Protein AF-A0A7J6RBK5-F1 (afdb_monomer)

Radius of gyration: 23.27 Å; Cα contacts (8 Å, |Δi|>4): 54; chains: 1; bounding box: 30×82×47 Å

Mean predicted aligned error: 15.07 Å

Solvent-accessible surface area (backbone atoms only — not comparable to full-atom values): 7388 Å² total; per-residue (Å²): 137,86,82,86,77,83,80,76,81,78,59,75,86,73,40,81,80,71,42,66,71,52,49,30,57,76,70,50,64,72,52,73,93,61,70,94,71,89,63,74,72,41,59,65,72,70,86,68,94,38,57,70,57,45,55,49,52,51,57,46,53,73,36,56,71,57,38,54,50,55,65,68,55,87,71,86,64,95,82,63,95,64,95,68,91,51,66,65,60,53,50,49,52,50,50,34,53,51,51,49,34,36,72,72,40,38,53,46,68,84,78,87,126

Nearest PDB structures (foldseek):
  3mtn-assembly2_C  TM=7.359E-01  e=2.553E-02  Homo sapiens
  8p1p-assembly1_A  TM=7.911E-01  e=5.011E-02  Homo sapiens
  8p1p-assembly1_B-2  TM=7.988E-01  e=1.257E-01  Homo sapiens

InterPro domains:
  IPR001394 Peptidase C19, ubiquitin carboxyl-terminal hydrolase [PF00443] (43-103)
  IPR018200 Ubiquitin specific protease, conserved site [PS00972] (43-58)
  IPR028889 Ubiquitin specific protease UPS, catalytic domain [PS50235] (42-113)
  IPR038765 Papain-like cysteine peptidase superfamily [SSF54001] (39-105)

Structure (mmCIF, N/CA/C/O backbone):
data_AF-A0A7J6RBK5-F1
#
_entry.id   AF-A0A7J6RBK5-F1
#
loop_
_atom_site.group_PDB
_atom_site.id
_atom_site.type_symbol
_atom_site.label_atom_id
_atom_site.label_alt_id
_atom_site.label_comp_id
_atom_site.label_asym_id
_atom_site.label_entity_id
_atom_site.label_seq_id
_atom_site.pdbx_PDB_ins_code
_atom_site.Cartn_x
_atom_site.Cartn_y
_atom_site.Cartn_z
_atom_site.occupancy
_atom_site.B_iso_or_equiv
_atom_site.auth_seq_id
_atom_site.auth_comp_id
_atom_site.auth_asym_id
_atom_site.auth_atom_id
_atom_site.pdbx_PDB_model_num
ATOM 1 N N . MET A 1 1 ? 13.560 -59.915 -0.031 1.00 40.78 1 MET A N 1
ATOM 2 C CA . MET A 1 1 ? 12.807 -58.756 -0.551 1.00 40.78 1 MET A CA 1
ATOM 3 C C . MET A 1 1 ? 13.798 -57.619 -0.781 1.00 40.78 1 MET A C 1
ATOM 5 O O . MET A 1 1 ? 14.235 -57.039 0.207 1.00 40.78 1 MET A O 1
ATOM 9 N N . PRO A 1 2 ? 14.258 -57.364 -2.016 1.00 37.84 2 PRO A N 1
ATOM 10 C CA . PRO A 1 2 ? 15.123 -56.226 -2.311 1.00 37.84 2 PRO A CA 1
ATOM 11 C C . PRO A 1 2 ? 14.279 -54.966 -2.546 1.00 37.84 2 PRO A C 1
ATOM 13 O O . PRO A 1 2 ? 13.241 -55.022 -3.198 1.00 37.84 2 PRO A O 1
ATOM 16 N N . VAL A 1 3 ? 14.719 -53.842 -1.984 1.00 49.00 3 VAL A N 1
ATOM 17 C CA . VAL A 1 3 ? 14.112 -52.520 -2.178 1.00 49.00 3 VAL A CA 1
ATOM 18 C C . VAL A 1 3 ? 14.803 -51.860 -3.369 1.00 49.00 3 VAL A C 1
ATOM 20 O O . VAL A 1 3 ? 15.972 -51.484 -3.265 1.00 49.00 3 VAL A O 1
ATOM 23 N N . ASP A 1 4 ? 14.090 -51.724 -4.488 1.00 42.75 4 ASP A N 1
ATOM 24 C CA . ASP A 1 4 ? 14.550 -50.976 -5.659 1.00 42.75 4 ASP A CA 1
ATOM 25 C C . ASP A 1 4 ? 14.629 -49.481 -5.335 1.00 42.75 4 ASP A C 1
ATOM 27 O O . ASP A 1 4 ? 13.635 -48.757 -5.244 1.00 42.75 4 ASP A O 1
ATOM 31 N N . ARG A 1 5 ? 15.858 -49.008 -5.134 1.00 45.22 5 ARG A N 1
ATOM 32 C CA . ARG A 1 5 ? 16.178 -47.592 -4.983 1.00 45.22 5 ARG A CA 1
ATOM 33 C C . ARG A 1 5 ? 16.291 -46.988 -6.386 1.00 45.22 5 ARG A C 1
ATOM 35 O O . ARG A 1 5 ? 17.366 -46.993 -6.980 1.00 45.22 5 ARG A O 1
ATOM 42 N N . HIS A 1 6 ? 15.190 -46.457 -6.920 1.00 45.06 6 HIS A N 1
ATOM 43 C CA . HIS A 1 6 ? 15.217 -45.643 -8.139 1.00 45.06 6 HIS A CA 1
ATOM 44 C C . HIS A 1 6 ? 16.041 -44.365 -7.903 1.00 45.06 6 HIS A C 1
ATOM 46 O O . HIS A 1 6 ? 15.544 -43.347 -7.422 1.00 45.06 6 HIS A O 1
ATOM 52 N N . GLN A 1 7 ? 17.326 -44.418 -8.249 1.00 48.53 7 GLN A N 1
ATOM 53 C CA . GLN A 1 7 ? 18.223 -43.269 -8.295 1.00 48.53 7 GLN A CA 1
ATOM 54 C C . GLN A 1 7 ? 17.944 -42.466 -9.581 1.00 48.53 7 GLN A C 1
ATOM 56 O O . GLN A 1 7 ? 18.661 -42.570 -10.573 1.00 48.53 7 GLN A O 1
ATOM 61 N N . GLY A 1 8 ? 16.876 -41.667 -9.585 1.00 47.53 8 GLY A N 1
ATOM 62 C CA . GLY A 1 8 ? 16.621 -40.678 -10.633 1.00 47.53 8 GLY A CA 1
ATOM 63 C C . GLY A 1 8 ? 17.501 -39.446 -10.429 1.00 47.53 8 GLY A C 1
ATOM 64 O O . GLY A 1 8 ? 17.094 -38.499 -9.763 1.00 47.53 8 GLY A O 1
ATOM 65 N N . SER A 1 9 ? 18.719 -39.455 -10.974 1.00 45.72 9 SER A N 1
ATOM 66 C CA . SER A 1 9 ? 19.566 -38.258 -11.038 1.00 45.72 9 SER A CA 1
ATOM 67 C C . SER A 1 9 ? 18.946 -37.258 -12.020 1.00 45.72 9 SER A C 1
ATOM 69 O O . SER A 1 9 ? 19.159 -37.346 -13.230 1.00 45.72 9 SER A O 1
ATOM 71 N N . LEU A 1 10 ? 18.128 -36.329 -11.518 1.00 56.47 10 LEU A N 1
ATOM 72 C CA . LEU A 1 10 ? 17.669 -35.184 -12.302 1.00 56.47 10 LEU A CA 1
ATOM 73 C C . LEU A 1 10 ? 18.878 -34.284 -12.565 1.00 56.47 10 LEU A C 1
ATOM 75 O O . LEU A 1 10 ? 19.327 -33.531 -11.701 1.00 56.47 10 LEU A O 1
ATOM 79 N N . ASN A 1 11 ? 19.434 -34.395 -13.769 1.00 54.38 11 ASN A N 1
ATOM 80 C CA . ASN A 1 11 ? 20.516 -33.544 -14.228 1.00 54.38 11 ASN A CA 1
ATOM 81 C C . ASN A 1 11 ? 19.995 -32.099 -14.264 1.00 54.38 11 ASN A C 1
ATOM 83 O O . ASN A 1 11 ? 19.129 -31.772 -15.073 1.00 54.38 11 ASN A O 1
ATOM 87 N N . LEU A 1 12 ? 20.512 -31.220 -13.397 1.00 52.31 12 LEU A N 1
ATOM 88 C CA . LEU A 1 12 ? 20.085 -29.812 -13.303 1.00 52.31 12 LEU A CA 1
ATOM 89 C C . LEU A 1 12 ? 20.195 -29.076 -14.652 1.00 52.31 12 LEU A C 1
ATOM 91 O O . LEU A 1 12 ? 19.515 -28.081 -14.897 1.00 52.31 12 LEU A O 1
ATOM 95 N N . ARG A 1 13 ? 21.028 -29.604 -15.558 1.00 55.06 13 ARG A N 1
ATOM 96 C CA . ARG A 1 13 ? 21.170 -29.119 -16.928 1.00 55.06 13 ARG A CA 1
ATOM 97 C C . ARG A 1 13 ? 19.872 -29.236 -17.720 1.00 55.06 13 ARG A C 1
ATOM 99 O O . ARG A 1 13 ? 19.617 -28.343 -18.518 1.00 55.06 13 ARG A O 1
ATOM 106 N N . ASP A 1 14 ? 19.042 -30.248 -17.493 1.00 60.16 14 ASP A N 1
ATOM 107 C CA . ASP A 1 14 ? 17.802 -30.506 -18.243 1.00 60.16 14 ASP A CA 1
ATOM 108 C C . ASP A 1 14 ? 16.553 -29.885 -17.601 1.00 60.16 14 ASP A C 1
ATOM 110 O O . ASP A 1 14 ? 15.427 -30.290 -17.890 1.00 60.16 14 ASP A O 1
ATOM 114 N N . GLY A 1 15 ? 16.743 -28.874 -16.748 1.00 58.22 15 GLY A N 1
ATOM 115 C CA . GLY A 1 15 ? 15.660 -28.172 -16.073 1.00 58.22 15 GLY A CA 1
ATOM 116 C C . GLY A 1 15 ? 14.592 -27.645 -17.036 1.00 58.22 15 GLY A C 1
ATOM 117 O O . GLY A 1 15 ? 14.886 -27.130 -18.118 1.00 58.22 15 GLY A O 1
ATOM 118 N N . VAL A 1 16 ? 13.340 -27.735 -16.583 1.00 59.62 16 VAL A N 1
ATOM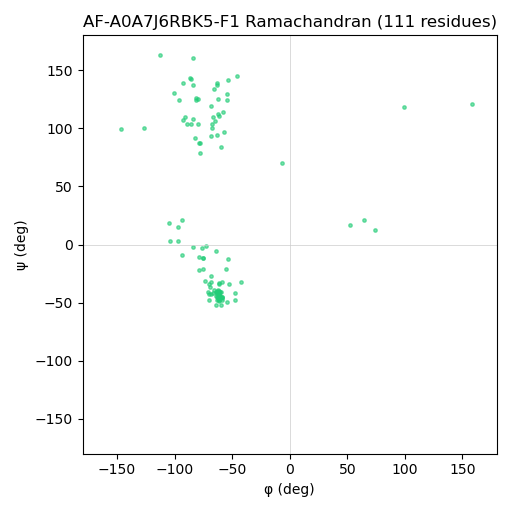 119 C CA . VAL A 1 16 ? 12.101 -27.271 -17.238 1.00 59.62 16 VAL A CA 1
ATOM 120 C C . VAL A 1 16 ? 12.253 -25.883 -17.893 1.00 59.62 16 VAL A C 1
ATOM 122 O O . VAL A 1 16 ? 11.718 -25.623 -18.968 1.00 59.62 16 VAL A O 1
ATOM 125 N N . TRP A 1 17 ? 13.084 -25.024 -17.301 1.00 60.31 17 TRP A N 1
ATOM 126 C CA . TRP A 1 17 ? 13.356 -23.645 -17.707 1.00 60.31 17 TRP A CA 1
ATOM 127 C C . TRP A 1 17 ? 14.257 -23.467 -18.946 1.00 60.31 17 TRP A C 1
ATOM 129 O O . TRP A 1 17 ? 14.348 -22.359 -19.469 1.00 60.31 17 TRP A O 1
ATOM 139 N N . ARG A 1 18 ? 14.932 -24.513 -19.454 1.00 64.19 18 ARG A N 1
ATOM 140 C CA . ARG A 1 18 ? 15.901 -24.373 -20.568 1.00 64.19 18 ARG A CA 1
ATOM 141 C C . ARG A 1 18 ? 15.240 -24.261 -21.949 1.00 64.19 18 ARG A C 1
ATOM 143 O O . ARG A 1 18 ? 15.851 -23.764 -22.895 1.00 64.19 18 ARG A O 1
ATOM 150 N N . LYS A 1 19 ? 13.999 -24.728 -22.110 1.00 70.12 19 LYS A N 1
ATOM 151 C CA . LYS A 1 19 ? 13.303 -24.701 -23.407 1.00 70.12 19 LYS A CA 1
ATOM 152 C C . LYS A 1 19 ? 12.543 -23.380 -23.556 1.00 70.12 19 LYS A C 1
ATOM 154 O O . LYS A 1 19 ? 11.461 -23.236 -22.999 1.00 70.12 19 LYS A O 1
ATOM 159 N N . LYS A 1 20 ? 13.070 -22.440 -24.356 1.00 63.81 20 LYS A N 1
ATOM 160 C CA . LYS A 1 20 ? 12.421 -21.140 -24.657 1.00 63.81 20 LYS A CA 1
ATOM 161 C C . LYS A 1 20 ? 10.946 -21.285 -25.053 1.00 63.81 20 LYS A C 1
ATOM 163 O O . LYS A 1 20 ? 10.107 -20.539 -24.567 1.00 63.81 20 LYS A O 1
ATOM 168 N N . ASN A 1 21 ? 10.636 -22.294 -25.866 1.00 65.75 21 ASN A N 1
ATOM 169 C CA . ASN A 1 21 ? 9.274 -22.566 -26.334 1.00 65.75 21 ASN A CA 1
ATOM 170 C C . ASN A 1 21 ? 8.350 -23.053 -25.208 1.00 65.75 21 ASN A C 1
ATOM 172 O O . ASN A 1 21 ? 7.160 -22.768 -25.226 1.00 65.75 21 ASN A O 1
ATOM 176 N N . PHE A 1 22 ? 8.897 -23.779 -24.227 1.00 69.62 22 PHE A N 1
ATOM 177 C CA . PHE A 1 22 ? 8.146 -24.214 -23.051 1.00 69.62 22 PHE A CA 1
ATOM 178 C C . PHE A 1 22 ? 7.835 -23.018 -22.149 1.00 69.62 22 PHE A C 1
ATOM 180 O O . PHE A 1 22 ? 6.685 -22.813 -21.790 1.00 69.62 22 PHE A O 1
ATOM 187 N N . VAL A 1 23 ? 8.839 -22.184 -21.860 1.00 66.56 23 VAL A N 1
ATOM 188 C CA . VAL A 1 23 ? 8.671 -20.987 -21.022 1.00 66.56 23 VAL A CA 1
ATOM 189 C C . VAL A 1 23 ? 7.686 -19.998 -21.648 1.00 66.56 23 VAL A C 1
ATOM 191 O O . VAL A 1 23 ? 6.825 -19.489 -20.942 1.00 66.56 23 VAL A O 1
ATOM 194 N N . MET A 1 24 ? 7.760 -19.754 -22.963 1.00 66.31 24 MET A N 1
ATOM 195 C CA . MET A 1 24 ? 6.784 -18.886 -23.635 1.00 66.31 24 MET A CA 1
ATOM 196 C C . MET A 1 24 ? 5.356 -19.418 -23.519 1.00 66.31 24 MET A C 1
ATOM 198 O O . MET A 1 24 ? 4.458 -18.642 -23.216 1.00 66.31 24 MET A O 1
ATOM 202 N N . LYS A 1 25 ? 5.157 -20.724 -23.728 1.00 72.69 25 LYS A N 1
ATOM 203 C CA . LYS A 1 25 ? 3.835 -21.355 -23.674 1.00 72.69 25 LYS A CA 1
ATOM 204 C C . LYS A 1 25 ? 3.259 -21.384 -22.256 1.00 72.69 25 LYS A C 1
ATOM 206 O O . LYS A 1 25 ? 2.083 -21.095 -22.070 1.00 72.69 25 LYS A O 1
ATOM 211 N N . GLU A 1 26 ? 4.079 -21.713 -21.260 1.00 70.69 26 GLU A N 1
ATOM 212 C CA . GLU A 1 26 ? 3.648 -21.804 -19.859 1.00 70.69 26 GLU A CA 1
ATOM 213 C C . GLU A 1 26 ? 3.317 -20.424 -19.274 1.00 70.69 26 GLU A C 1
ATOM 215 O O . GLU A 1 26 ? 2.365 -20.271 -18.515 1.00 70.69 26 GLU A O 1
ATOM 220 N N . LEU A 1 27 ? 4.078 -19.397 -19.668 1.00 67.00 27 LEU A N 1
ATOM 221 C CA . LEU A 1 27 ? 3.836 -18.009 -19.266 1.00 67.00 27 LEU A CA 1
ATOM 222 C C . LEU A 1 27 ? 2.793 -17.295 -20.144 1.00 67.00 27 LEU A C 1
ATOM 224 O O . LEU A 1 27 ? 2.504 -16.127 -19.895 1.00 67.00 27 LEU A O 1
ATOM 228 N N . GLY A 1 28 ? 2.249 -17.958 -21.172 1.00 64.81 28 GLY A N 1
ATOM 229 C CA . GLY A 1 28 ? 1.264 -17.383 -22.094 1.00 64.81 28 GLY A CA 1
ATOM 230 C C . GLY A 1 28 ? 1.786 -16.216 -22.943 1.00 64.81 28 GLY A C 1
ATOM 231 O O . GLY A 1 28 ? 0.991 -15.414 -23.421 1.00 64.81 28 GLY A O 1
ATOM 232 N N . LEU A 1 29 ? 3.108 -16.105 -23.115 1.00 66.31 29 LEU A N 1
ATOM 233 C CA . LEU A 1 29 ? 3.779 -15.056 -23.900 1.00 66.31 29 LEU A CA 1
ATOM 234 C C . LEU A 1 29 ? 3.726 -15.318 -25.415 1.00 66.31 29 LEU A C 1
ATOM 236 O O . LEU A 1 29 ? 4.109 -14.460 -26.207 1.00 66.31 29 LEU A O 1
ATOM 240 N N . ASP A 1 30 ? 3.300 -16.516 -25.814 1.00 71.50 30 ASP A N 1
ATOM 241 C CA . ASP A 1 30 ? 3.052 -16.921 -27.199 1.00 71.50 30 ASP A CA 1
ATOM 242 C C . ASP A 1 30 ? 1.753 -16.326 -27.765 1.00 71.50 30 ASP A C 1
ATOM 244 O O . ASP A 1 30 ? 1.599 -16.196 -28.981 1.00 71.50 30 ASP A O 1
ATOM 248 N N . LYS A 1 31 ? 0.834 -15.923 -26.884 1.00 62.84 31 LYS A N 1
ATOM 249 C CA . LYS A 1 31 ? -0.371 -15.175 -27.233 1.00 62.84 31 LYS A CA 1
ATOM 250 C C . LYS A 1 31 ? 0.030 -13.702 -27.302 1.00 62.84 31 LYS A C 1
ATOM 252 O O . LYS A 1 31 ? 0.370 -13.111 -26.282 1.00 62.84 31 LYS A O 1
ATOM 257 N N . GLY A 1 32 ? 0.096 -13.146 -28.515 1.00 64.38 32 GLY A N 1
ATOM 258 C CA . GLY A 1 32 ? 0.515 -11.757 -28.749 1.00 64.38 32 GLY A CA 1
ATOM 259 C C . GLY A 1 32 ? -0.150 -10.772 -27.781 1.00 64.38 32 GLY A C 1
ATOM 260 O O . GLY A 1 32 ? -1.283 -11.005 -27.396 1.00 64.38 32 GLY A O 1
ATOM 261 N N . PHE A 1 33 ? 0.591 -9.726 -27.385 1.00 57.06 33 PHE A N 1
ATOM 262 C CA . PHE A 1 33 ? 0.305 -8.720 -26.341 1.00 57.06 33 PHE A CA 1
ATOM 263 C C . PHE A 1 33 ? -1.096 -8.778 -25.701 1.00 57.06 33 PHE A C 1
ATOM 265 O O . PHE A 1 33 ? -1.915 -7.881 -25.877 1.00 57.06 33 PHE A O 1
ATOM 272 N N . GLU A 1 34 ? -1.351 -9.807 -24.900 1.00 57.25 34 GLU A N 1
ATOM 273 C CA . GLU A 1 34 ? -2.403 -9.749 -23.898 1.00 57.25 34 GLU A CA 1
ATOM 274 C C . GLU A 1 34 ? -1.805 -9.007 -22.701 1.00 57.25 34 GLU A C 1
ATOM 276 O O . GLU A 1 34 ? -0.731 -9.394 -22.218 1.00 57.25 34 GLU A O 1
ATOM 281 N N . PRO A 1 35 ? -2.422 -7.914 -22.220 1.00 56.38 35 PRO A N 1
ATOM 282 C CA . PRO A 1 35 ? -1.910 -7.229 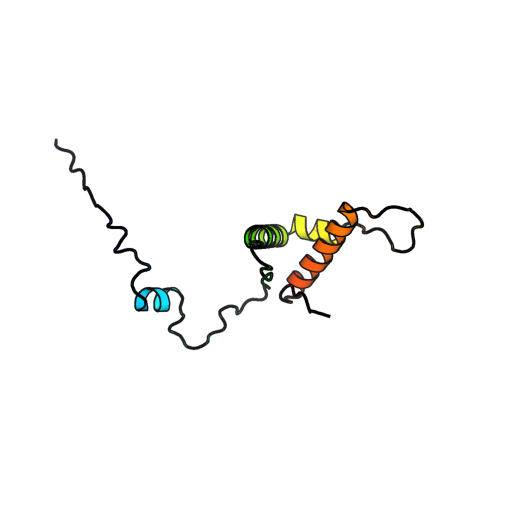-21.053 1.00 56.38 35 PRO A CA 1
ATOM 283 C C . PRO A 1 35 ? -1.855 -8.229 -19.897 1.00 56.38 35 PRO A C 1
ATOM 285 O O . PRO A 1 35 ? -2.880 -8.678 -19.394 1.00 56.38 35 PRO A O 1
ATOM 288 N N . LEU A 1 36 ? -0.637 -8.548 -19.443 1.00 57.75 36 LEU A N 1
ATOM 289 C CA . LEU A 1 36 ? -0.354 -9.470 -18.331 1.00 57.75 36 LEU A CA 1
ATOM 290 C C . LEU A 1 36 ? -1.106 -9.111 -17.032 1.00 57.75 36 LEU A C 1
ATOM 292 O O . LEU A 1 36 ? -1.125 -9.896 -16.086 1.00 57.75 36 LEU A O 1
ATOM 296 N N . ARG A 1 37 ? -1.705 -7.915 -16.959 1.00 58.91 37 ARG A N 1
ATOM 297 C CA . ARG A 1 37 ? -2.555 -7.454 -15.862 1.00 58.91 37 ARG A CA 1
ATOM 298 C C . ARG A 1 37 ? -3.904 -6.969 -16.392 1.00 58.91 37 ARG A C 1
ATOM 300 O O . ARG A 1 37 ? -4.027 -5.829 -16.820 1.00 58.91 37 ARG A O 1
ATOM 307 N N . THR A 1 38 ? -4.923 -7.811 -16.279 1.00 53.44 38 THR A N 1
ATOM 308 C CA . THR A 1 38 ? -6.333 -7.483 -16.564 1.00 53.44 38 THR A CA 1
ATOM 309 C C . THR A 1 38 ? -7.175 -7.297 -15.290 1.00 53.44 38 THR A C 1
ATOM 311 O O . THR A 1 38 ? -8.398 -7.363 -15.333 1.00 53.44 38 THR A O 1
ATOM 314 N N . GLY A 1 39 ? -6.539 -7.062 -14.135 1.00 65.25 39 GLY A N 1
ATOM 315 C CA . GLY A 1 39 ? -7.211 -6.964 -12.832 1.00 65.25 39 GLY A CA 1
ATOM 316 C C . GLY A 1 39 ? -7.186 -5.562 -12.206 1.00 65.25 39 GLY A C 1
ATOM 317 O O . GLY A 1 39 ? -6.338 -4.749 -12.565 1.00 65.25 39 GLY A O 1
ATOM 318 N N . PRO A 1 40 ? -8.049 -5.295 -11.204 1.00 69.12 40 PRO A N 1
ATOM 319 C CA . PRO A 1 40 ? -8.141 -3.994 -10.526 1.00 69.12 40 PRO A CA 1
ATOM 320 C C . PRO A 1 40 ? -6.958 -3.701 -9.585 1.00 69.12 40 PRO A C 1
ATOM 322 O O . PRO A 1 40 ? -6.931 -2.668 -8.923 1.00 69.12 40 PRO A O 1
ATOM 325 N N . PHE A 1 41 ? -6.004 -4.628 -9.462 1.00 78.69 41 PHE A N 1
ATOM 326 C CA . PHE A 1 41 ? -4.924 -4.552 -8.486 1.00 78.69 41 PHE A CA 1
ATOM 327 C C . PHE A 1 41 ? -3.652 -3.969 -9.098 1.00 78.69 41 PHE A C 1
ATOM 329 O O . PHE A 1 41 ? -3.098 -4.493 -10.069 1.00 78.69 41 PHE A O 1
ATOM 336 N N . ALA A 1 42 ? -3.159 -2.911 -8.467 1.00 78.25 42 ALA A N 1
ATOM 337 C CA . ALA A 1 42 ? -1.952 -2.206 -8.851 1.00 78.25 42 ALA A CA 1
ATOM 338 C C . ALA A 1 42 ? -0.686 -2.841 -8.247 1.00 78.25 42 ALA A C 1
ATOM 340 O O . ALA A 1 42 ? -0.671 -3.292 -7.100 1.00 78.25 42 ALA A O 1
ATOM 341 N N . GLY A 1 43 ? 0.403 -2.860 -9.022 1.00 83.62 43 GLY A N 1
ATOM 342 C CA . GLY A 1 43 ? 1.729 -3.224 -8.518 1.00 83.62 43 GLY A CA 1
ATOM 343 C C . GLY A 1 43 ? 2.442 -2.034 -7.867 1.00 83.62 43 GLY A C 1
ATOM 344 O O . GLY A 1 43 ? 2.123 -0.884 -8.155 1.00 83.62 43 GLY A O 1
ATOM 345 N N . ILE A 1 44 ? 3.446 -2.316 -7.030 1.00 90.38 44 ILE A N 1
ATOM 346 C CA . ILE A 1 44 ? 4.366 -1.299 -6.491 1.00 90.38 44 ILE A CA 1
ATOM 347 C C . ILE A 1 44 ? 5.664 -1.343 -7.294 1.00 90.38 44 ILE A C 1
ATOM 349 O O . ILE A 1 44 ? 6.249 -2.419 -7.481 1.00 90.38 44 ILE A O 1
ATOM 353 N N . ARG A 1 45 ? 6.132 -0.179 -7.755 1.00 88.75 45 ARG A N 1
ATOM 354 C CA . ARG A 1 45 ? 7.391 -0.067 -8.498 1.00 88.75 45 ARG A CA 1
ATOM 355 C C . ARG A 1 45 ? 8.578 -0.478 -7.622 1.00 88.75 45 ARG A C 1
ATOM 357 O O . ARG A 1 45 ? 8.660 -0.129 -6.449 1.00 88.75 45 ARG A O 1
ATOM 364 N N . ASN A 1 46 ? 9.505 -1.245 -8.184 1.00 89.12 46 ASN A N 1
ATOM 365 C CA . ASN A 1 46 ? 10.761 -1.572 -7.512 1.00 89.12 46 ASN A CA 1
ATOM 366 C C . ASN A 1 46 ? 11.734 -0.401 -7.703 1.00 89.12 46 ASN A C 1
ATOM 368 O O . ASN A 1 46 ? 11.966 0.006 -8.840 1.00 89.12 46 ASN A O 1
ATOM 372 N N . LEU A 1 47 ? 12.284 0.132 -6.612 1.00 90.06 47 LEU A N 1
ATOM 373 C CA . LEU A 1 47 ? 13.247 1.242 -6.639 1.00 90.06 47 LEU A CA 1
ATOM 374 C C . LEU A 1 47 ? 14.707 0.757 -6.549 1.00 90.06 47 LEU A C 1
ATOM 376 O O . LEU A 1 47 ? 15.612 1.547 -6.308 1.00 90.06 47 LEU A O 1
ATOM 380 N N . GLY A 1 48 ? 14.932 -0.542 -6.766 1.00 91.00 48 GLY A N 1
ATOM 381 C CA . GLY A 1 48 ? 16.226 -1.206 -6.624 1.00 91.00 48 GLY A CA 1
ATOM 382 C C . GLY A 1 48 ? 16.315 -1.926 -5.283 1.00 91.00 48 GLY A C 1
ATOM 383 O O . GLY A 1 48 ? 16.206 -1.314 -4.231 1.00 91.00 48 GLY A O 1
ATOM 384 N N . ALA A 1 49 ? 16.476 -3.251 -5.315 1.00 91.12 49 ALA A N 1
ATOM 385 C CA . ALA A 1 49 ? 16.515 -4.111 -4.125 1.00 91.12 49 ALA A CA 1
ATOM 386 C C . ALA A 1 49 ? 15.330 -3.951 -3.135 1.00 91.12 49 ALA A C 1
ATOM 388 O O . ALA A 1 49 ? 15.408 -4.453 -2.019 1.00 91.12 49 ALA A O 1
ATOM 389 N N . THR A 1 50 ? 14.203 -3.337 -3.527 1.00 94.94 50 THR A N 1
ATOM 390 C CA . THR A 1 50 ? 13.042 -3.122 -2.636 1.00 94.94 50 THR A CA 1
ATOM 391 C C . THR A 1 50 ? 11.947 -4.178 -2.784 1.00 94.94 50 THR A C 1
ATOM 393 O O . THR A 1 50 ? 10.907 -4.090 -2.135 1.00 94.94 50 THR A O 1
ATOM 396 N N . CYS A 1 51 ? 12.143 -5.200 -3.623 1.00 94.38 51 CYS A N 1
ATOM 397 C CA . CYS A 1 51 ? 11.104 -6.189 -3.927 1.00 94.38 51 CYS A CA 1
ATOM 398 C C . CYS A 1 51 ? 10.583 -6.933 -2.687 1.00 94.38 51 CYS A C 1
ATOM 400 O O . CYS A 1 51 ? 9.398 -7.251 -2.632 1.00 94.38 51 CYS A O 1
ATOM 402 N N . TYR A 1 52 ? 11.432 -7.163 -1.680 1.00 95.56 52 TYR A N 1
ATOM 403 C CA . TYR A 1 52 ? 11.022 -7.790 -0.422 1.00 95.56 52 TYR A CA 1
ATOM 404 C C . TYR A 1 52 ? 10.007 -6.923 0.340 1.00 95.56 52 TYR A C 1
ATOM 406 O O . TYR A 1 52 ? 9.004 -7.437 0.834 1.00 95.56 52 TYR A O 1
ATOM 414 N N . VAL A 1 53 ? 10.218 -5.603 0.362 1.00 95.75 53 VAL A N 1
ATOM 415 C CA . VAL A 1 53 ? 9.284 -4.648 0.973 1.00 95.75 53 VAL A CA 1
ATOM 416 C C . VAL A 1 53 ? 8.012 -4.550 0.141 1.00 95.75 53 VAL A C 1
ATOM 418 O O . VAL A 1 53 ? 6.924 -4.579 0.704 1.00 95.75 53 VAL A O 1
ATOM 421 N N . ASN A 1 54 ? 8.116 -4.506 -1.191 1.00 94.75 54 ASN A N 1
ATOM 422 C CA . ASN A 1 54 ? 6.944 -4.437 -2.068 1.00 94.75 54 ASN A CA 1
ATOM 423 C C . ASN A 1 54 ? 6.009 -5.638 -1.846 1.00 94.75 54 ASN A C 1
ATOM 425 O O . ASN A 1 54 ? 4.800 -5.457 -1.705 1.00 94.75 54 ASN A O 1
ATOM 429 N N . SER A 1 55 ? 6.562 -6.852 -1.768 1.00 94.56 55 SER A N 1
ATOM 430 C CA . SER A 1 55 ? 5.790 -8.070 -1.492 1.00 94.56 55 SER A CA 1
ATOM 431 C C . SER A 1 55 ? 5.139 -8.043 -0.107 1.00 94.56 55 SER A C 1
ATOM 433 O O . SER A 1 55 ? 3.974 -8.417 0.029 1.00 94.56 55 SER A O 1
ATOM 435 N N . LEU A 1 56 ? 5.852 -7.554 0.912 1.00 96.75 56 LEU A N 1
ATOM 436 C CA . LEU A 1 56 ? 5.303 -7.388 2.259 1.00 96.75 56 LEU A CA 1
ATOM 437 C C . LEU A 1 56 ? 4.149 -6.372 2.285 1.00 96.75 56 LEU A C 1
ATOM 439 O O . LEU A 1 56 ? 3.090 -6.661 2.836 1.00 96.75 56 LEU A O 1
ATOM 443 N N . LEU A 1 57 ? 4.323 -5.202 1.665 1.00 96.19 57 LEU A N 1
ATOM 444 C CA . LEU A 1 57 ? 3.305 -4.147 1.621 1.00 96.19 57 LEU A CA 1
ATOM 445 C C . LEU A 1 57 ? 2.038 -4.604 0.893 1.00 96.19 57 LEU A C 1
ATOM 447 O O . LEU A 1 57 ? 0.935 -4.312 1.351 1.00 96.19 57 LEU A O 1
ATOM 451 N N . GLN A 1 58 ? 2.184 -5.371 -0.189 1.00 94.62 58 GLN A N 1
ATOM 452 C CA . GLN A 1 58 ? 1.056 -5.999 -0.879 1.00 94.62 58 GLN A CA 1
ATOM 453 C C . GLN A 1 58 ? 0.325 -6.991 0.040 1.00 94.62 58 GLN A C 1
ATOM 455 O O . GLN A 1 58 ? -0.895 -6.910 0.177 1.00 94.62 58 GLN A O 1
ATOM 460 N N . ALA A 1 59 ? 1.043 -7.872 0.748 1.00 96.62 59 ALA A N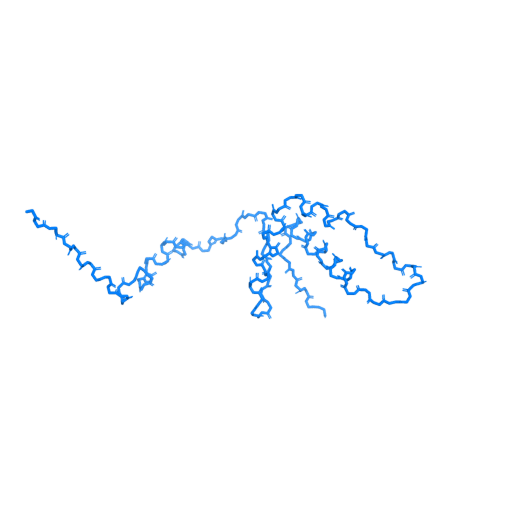 1
ATOM 461 C CA . ALA A 1 59 ? 0.427 -8.810 1.694 1.00 96.62 59 ALA A CA 1
ATOM 462 C C . ALA A 1 59 ? -0.337 -8.093 2.828 1.00 96.62 59 ALA A C 1
ATOM 464 O O . ALA A 1 59 ? -1.455 -8.478 3.186 1.00 96.62 59 ALA A O 1
ATOM 465 N N . LEU A 1 60 ? 0.232 -7.006 3.356 1.00 97.06 60 LEU A N 1
ATOM 466 C CA . LEU A 1 60 ? -0.411 -6.174 4.373 1.00 97.06 60 LEU A CA 1
ATOM 467 C C . LEU A 1 60 ? -1.653 -5.451 3.832 1.00 97.06 60 LEU A C 1
ATOM 469 O O . LEU A 1 60 ? -2.683 -5.430 4.502 1.00 97.06 60 LEU A O 1
ATOM 473 N N . PHE A 1 61 ? -1.601 -4.919 2.609 1.00 95.12 61 PHE A N 1
ATOM 474 C CA . PHE A 1 61 ? -2.748 -4.270 1.967 1.00 95.12 61 PHE A CA 1
ATOM 475 C C . PHE A 1 61 ? -3.935 -5.225 1.771 1.00 95.12 61 PHE A C 1
ATOM 477 O O . PHE A 1 61 ? -5.088 -4.849 2.001 1.00 95.12 61 PHE A O 1
ATOM 484 N N . PHE A 1 62 ? -3.669 -6.475 1.383 1.00 95.56 62 PHE A N 1
ATOM 485 C CA . PHE A 1 62 ? -4.715 -7.490 1.217 1.00 95.56 62 PHE A CA 1
ATOM 486 C C . PHE A 1 62 ? -5.252 -8.042 2.545 1.00 95.56 62 PHE A C 1
ATOM 488 O O . PHE A 1 6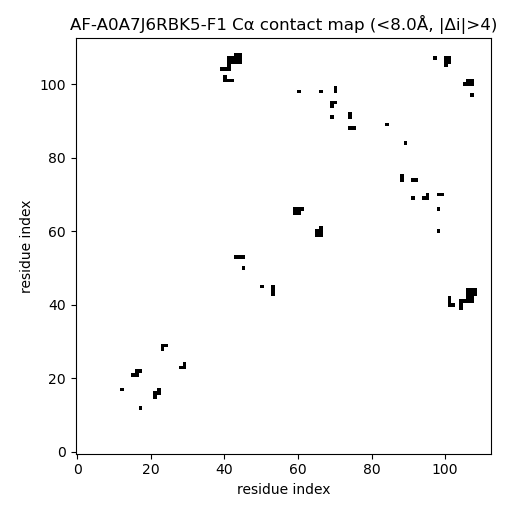2 ? -6.321 -8.661 2.574 1.00 95.56 62 PHE A O 1
ATOM 495 N N . THR A 1 63 ? -4.591 -7.742 3.662 1.00 97.56 63 THR A N 1
ATOM 496 C CA . THR A 1 63 ? -5.113 -8.006 5.004 1.00 97.56 63 THR A CA 1
ATOM 497 C C . THR A 1 63 ? -6.127 -6.919 5.375 1.00 97.56 63 THR A C 1
ATOM 499 O O . THR A 1 63 ? -5.786 -5.902 5.978 1.00 97.56 63 THR A O 1
ATOM 502 N N . LYS A 1 64 ? -7.403 -7.122 5.008 1.00 95.75 64 LYS A N 1
ATOM 503 C CA . LYS A 1 64 ? -8.469 -6.101 5.132 1.00 95.75 64 LYS A CA 1
ATOM 504 C C . LYS A 1 64 ? -8.527 -5.397 6.500 1.00 95.75 64 LYS A C 1
ATOM 506 O O . LYS A 1 64 ? -8.581 -4.170 6.486 1.00 95.75 64 LYS A O 1
ATOM 511 N N . PRO A 1 65 ? -8.484 -6.097 7.656 1.00 97.94 65 PRO A N 1
ATOM 512 C CA . PRO A 1 65 ? -8.531 -5.422 8.955 1.00 97.94 65 PRO A CA 1
ATOM 513 C C . PRO A 1 65 ? -7.346 -4.478 9.172 1.00 97.94 65 PRO A C 1
ATOM 515 O O . PRO A 1 65 ? -7.535 -3.363 9.650 1.00 97.94 65 PRO A O 1
ATOM 518 N N . PHE A 1 66 ? -6.144 -4.897 8.762 1.00 97.44 66 PHE A N 1
ATOM 519 C CA . PHE A 1 66 ? -4.938 -4.078 8.853 1.00 97.44 66 PHE A CA 1
ATOM 520 C C . PHE A 1 66 ? -5.065 -2.833 7.977 1.00 97.44 66 PHE A C 1
ATOM 522 O O . PHE A 1 66 ? -4.953 -1.722 8.483 1.00 97.44 66 PHE A O 1
ATOM 529 N N . ARG A 1 67 ? -5.403 -3.006 6.693 1.00 96.50 67 ARG A N 1
ATOM 530 C CA . ARG A 1 67 ? -5.615 -1.886 5.765 1.00 96.50 67 ARG A CA 1
ATOM 531 C C . ARG A 1 67 ? -6.638 -0.884 6.299 1.00 96.50 67 ARG A C 1
ATOM 533 O O . ARG A 1 67 ? -6.369 0.313 6.298 1.00 96.50 67 ARG A O 1
ATOM 540 N N . THR A 1 68 ? -7.797 -1.359 6.753 1.00 96.94 68 THR A N 1
ATOM 541 C CA . THR A 1 68 ? -8.851 -0.493 7.298 1.00 96.94 68 THR A CA 1
ATOM 542 C C . THR A 1 68 ? -8.368 0.260 8.535 1.00 96.94 68 THR A C 1
ATOM 544 O O . THR A 1 68 ? -8.597 1.461 8.634 1.00 96.94 68 THR A O 1
ATOM 547 N N . ALA A 1 69 ? -7.658 -0.404 9.451 1.00 97.06 69 ALA A N 1
ATOM 548 C CA . ALA A 1 69 ? -7.085 0.258 10.619 1.00 97.06 69 ALA A CA 1
ATOM 549 C C . ALA A 1 69 ? -6.048 1.323 10.226 1.00 97.06 69 ALA A C 1
ATOM 551 O O . ALA A 1 69 ? -6.114 2.443 10.724 1.00 97.06 69 ALA A O 1
ATOM 552 N N . THR A 1 70 ? -5.136 1.017 9.297 1.00 95.62 70 THR A N 1
ATOM 553 C CA . THR A 1 70 ? -4.121 1.966 8.812 1.00 95.62 70 THR A CA 1
ATOM 554 C C . THR A 1 70 ? -4.753 3.219 8.211 1.00 95.62 70 THR A C 1
ATOM 556 O O . THR A 1 70 ? -4.335 4.325 8.545 1.00 95.62 70 THR A O 1
ATOM 559 N N . LEU A 1 71 ? -5.774 3.060 7.365 1.00 95.12 71 LEU A N 1
ATOM 560 C CA . LEU A 1 71 ? -6.462 4.184 6.720 1.00 95.12 71 LEU A CA 1
ATOM 561 C C . LEU A 1 71 ? -7.278 5.040 7.701 1.00 95.12 71 LEU A C 1
ATOM 563 O O . LEU A 1 71 ? -7.445 6.229 7.459 1.00 95.12 71 LEU A O 1
ATOM 567 N N . ASN A 1 72 ? -7.747 4.461 8.810 1.00 95.44 72 ASN A N 1
ATOM 568 C CA . ASN A 1 72 ? -8.552 5.163 9.814 1.00 95.44 72 ASN A CA 1
ATOM 569 C C . ASN A 1 72 ? -7.733 5.759 10.972 1.00 95.44 72 ASN A C 1
ATOM 571 O O . ASN A 1 72 ? -8.293 6.468 11.808 1.00 95.44 72 ASN A O 1
ATOM 575 N N . LEU A 1 73 ? -6.434 5.454 11.076 1.00 92.44 73 LEU A N 1
ATOM 576 C CA . LEU A 1 73 ? -5.596 5.994 12.145 1.00 92.44 73 LEU A CA 1
ATOM 577 C C . LEU A 1 73 ? -5.442 7.521 12.003 1.00 92.44 73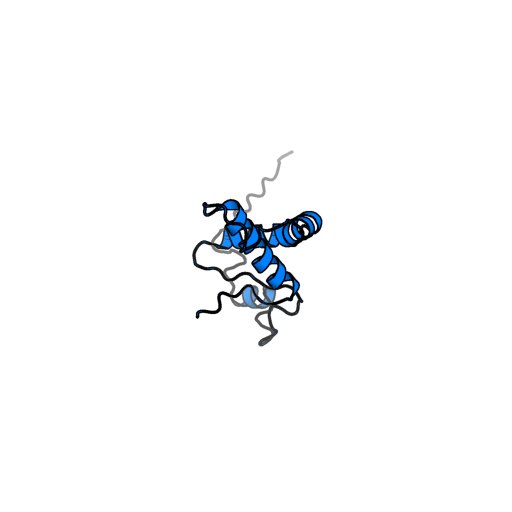 LEU A C 1
ATOM 579 O O . LEU A 1 73 ? -5.109 7.996 10.914 1.00 92.44 73 LEU A O 1
ATOM 583 N N . PRO A 1 74 ? -5.606 8.29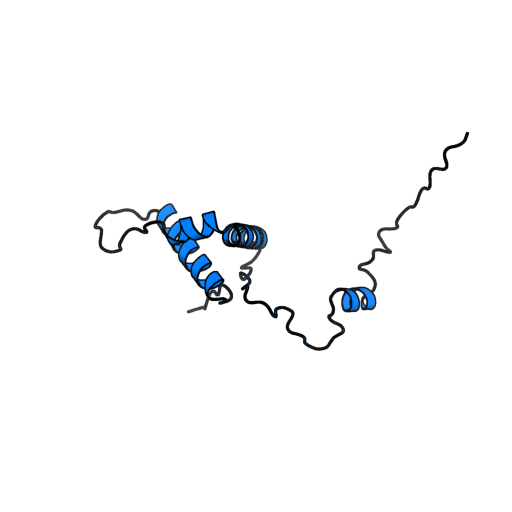5 13.092 1.00 88.00 74 PRO A N 1
ATOM 584 C CA . PRO A 1 74 ? -5.402 9.737 13.057 1.00 88.00 74 PRO A CA 1
ATOM 585 C C . PRO A 1 74 ? -3.954 10.084 12.692 1.00 88.00 74 PRO A C 1
ATOM 587 O O . PRO A 1 74 ? -3.015 9.650 13.362 1.00 88.00 74 PRO A O 1
ATOM 590 N N . THR A 1 75 ? -3.760 10.903 11.660 1.00 76.69 75 THR A N 1
ATOM 591 C CA . THR A 1 75 ? -2.482 11.587 11.429 1.00 76.69 75 THR A CA 1
ATOM 592 C C . THR A 1 75 ? -2.516 12.956 12.079 1.00 76.69 75 THR A C 1
ATOM 594 O O . THR A 1 75 ? -3.530 13.639 12.002 1.00 76.69 75 THR A O 1
ATOM 597 N N . ALA A 1 76 ? -1.417 13.359 12.719 1.00 67.50 76 ALA A N 1
ATOM 598 C CA . ALA A 1 76 ? -1.324 14.668 13.352 1.00 67.50 76 ALA A CA 1
ATOM 599 C C . ALA A 1 76 ? -1.644 15.789 12.345 1.00 67.50 76 ALA A C 1
ATOM 601 O O . ALA A 1 76 ? -1.093 15.823 11.244 1.00 67.50 76 ALA A O 1
ATOM 602 N N . GLU A 1 77 ? -2.541 16.690 12.743 1.00 58.06 77 GLU A N 1
ATOM 603 C CA . GLU A 1 77 ? -2.937 17.859 11.963 1.00 58.06 77 GLU A CA 1
ATOM 604 C C . GLU A 1 77 ? -1.738 18.805 11.757 1.00 58.06 77 GLU A C 1
ATOM 606 O O . GLU A 1 77 ? -0.999 19.072 12.712 1.00 58.06 77 GLU A O 1
ATOM 611 N N . PRO A 1 78 ? -1.563 19.398 10.561 1.00 55.19 78 PRO A N 1
ATOM 612 C CA . PRO A 1 78 ? -0.446 20.301 10.254 1.00 55.19 78 PRO A CA 1
ATOM 613 C C . PRO A 1 78 ? -0.431 21.606 11.078 1.00 55.19 78 PRO A C 1
ATOM 615 O O . PRO A 1 78 ? 0.529 22.366 10.991 1.00 55.19 78 PRO A O 1
ATOM 618 N N . ASN A 1 79 ? -1.457 21.867 11.898 1.00 54.81 79 ASN A N 1
ATOM 619 C CA . ASN A 1 79 ? -1.612 23.106 12.671 1.00 54.81 79 ASN A CA 1
ATOM 620 C C . ASN A 1 79 ? -1.295 22.974 14.174 1.00 54.81 79 ASN A C 1
ATOM 622 O O . ASN A 1 79 ? -1.415 23.947 14.922 1.00 54.81 79 ASN A O 1
ATOM 626 N N . GLY A 1 80 ? -0.862 21.800 14.639 1.00 54.00 80 GLY A N 1
ATOM 627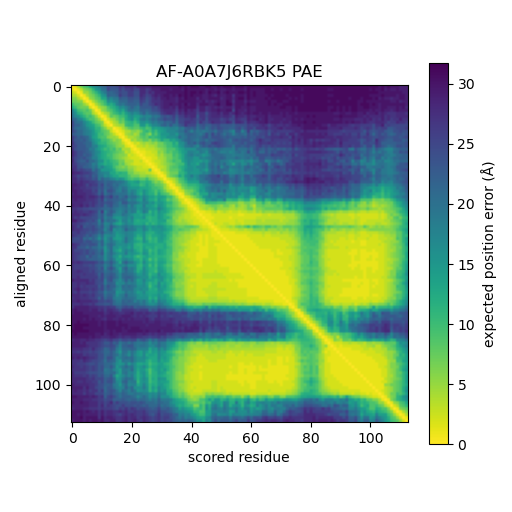 C CA . GLY A 1 80 ? -0.397 21.617 16.012 1.00 54.00 80 GLY A CA 1
ATOM 628 C C . GLY A 1 80 ? 1.036 22.117 16.178 1.00 54.00 80 GLY A C 1
ATOM 629 O O . GLY A 1 80 ? 1.977 21.436 15.783 1.00 54.00 80 GLY A O 1
ATOM 630 N N . ARG A 1 81 ? 1.215 23.294 16.787 1.00 54.09 81 ARG A N 1
ATOM 631 C CA . ARG A 1 81 ? 2.508 23.793 17.289 1.00 54.09 81 ARG A CA 1
ATOM 632 C C . ARG A 1 81 ? 3.067 22.818 18.339 1.00 54.09 81 ARG A C 1
ATOM 634 O O . ARG A 1 81 ? 2.867 23.000 19.533 1.00 54.09 81 ARG A O 1
ATOM 641 N N . GLY A 1 82 ? 3.740 21.773 17.877 1.00 54.59 82 GLY A N 1
ATOM 642 C CA . GLY A 1 82 ? 4.408 20.757 18.682 1.00 54.59 82 GLY A CA 1
ATOM 643 C C . GLY A 1 82 ? 5.644 20.293 17.928 1.00 54.59 82 GLY A C 1
ATOM 644 O O . GLY A 1 82 ? 5.567 19.543 16.963 1.00 54.59 82 GLY A O 1
ATOM 645 N N . SER A 1 83 ? 6.783 20.834 18.333 1.00 54.62 83 SER A N 1
ATOM 646 C CA . SER A 1 83 ? 8.102 20.656 17.741 1.00 54.62 83 SER A CA 1
ATOM 647 C C . SER A 1 83 ? 8.570 19.196 17.771 1.00 54.62 83 SER A C 1
ATOM 649 O O . SER A 1 83 ? 8.912 18.677 18.832 1.00 54.62 83 SER A O 1
ATOM 651 N N . GLY A 1 84 ? 8.647 18.557 16.605 1.00 58.59 84 GLY A N 1
ATOM 652 C CA . GLY A 1 84 ? 9.373 17.302 16.422 1.00 58.59 84 GLY A CA 1
ATOM 653 C C . GLY A 1 84 ? 8.883 16.525 15.208 1.00 58.59 84 GLY A C 1
ATOM 654 O O . GLY A 1 84 ? 7.717 16.147 15.135 1.00 58.59 84 GLY A O 1
ATOM 655 N N . PHE A 1 85 ? 9.773 16.255 14.252 1.00 63.41 85 PHE A N 1
ATOM 656 C CA . PHE A 1 85 ? 9.480 15.307 13.182 1.00 63.41 85 PHE A CA 1
ATOM 657 C C . PHE A 1 85 ? 9.309 13.914 13.802 1.00 63.41 85 PHE A C 1
ATOM 659 O O . PHE A 1 85 ? 10.282 13.295 14.231 1.00 63.41 85 PHE A O 1
ATOM 666 N N . ASN A 1 86 ? 8.073 13.420 13.884 1.00 78.88 86 ASN A N 1
ATOM 667 C CA . ASN A 1 86 ? 7.824 12.053 14.320 1.00 78.88 86 ASN A CA 1
ATOM 668 C C . ASN A 1 86 ? 7.932 11.121 13.107 1.00 78.88 86 ASN A C 1
ATOM 670 O O . ASN A 1 86 ? 7.009 11.026 12.296 1.00 78.88 86 ASN A O 1
ATOM 674 N N . GLN A 1 87 ? 9.052 10.402 13.011 1.00 80.88 87 GLN A N 1
ATOM 675 C CA . GLN A 1 87 ? 9.298 9.409 11.961 1.00 80.88 87 GLN A CA 1
ATOM 676 C C . GLN A 1 87 ? 8.165 8.375 11.849 1.00 80.88 87 GLN A C 1
ATOM 678 O O . GLN A 1 87 ? 7.844 7.936 10.749 1.00 80.88 87 GLN A O 1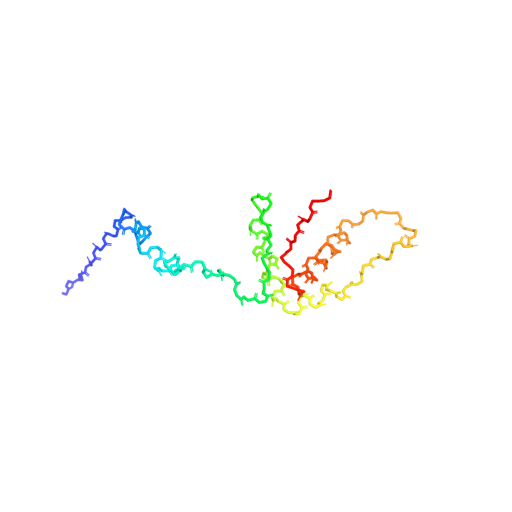
ATOM 683 N N . GLN A 1 88 ? 7.526 8.002 12.960 1.00 85.31 88 GLN A N 1
ATOM 684 C CA . GLN A 1 88 ? 6.425 7.035 12.968 1.00 85.31 88 GLN A CA 1
ATOM 685 C C . GLN A 1 88 ? 5.163 7.636 12.341 1.00 85.31 88 GLN A C 1
ATOM 687 O O . GLN A 1 88 ? 4.506 6.973 11.542 1.00 85.31 88 GLN A O 1
ATOM 692 N N . ALA A 1 89 ? 4.859 8.905 12.638 1.00 85.88 89 ALA A N 1
ATOM 693 C CA . ALA A 1 89 ? 3.738 9.618 12.026 1.00 85.88 89 ALA A CA 1
ATOM 694 C C . ALA A 1 89 ? 3.955 9.821 10.517 1.00 85.88 89 ALA A C 1
ATOM 696 O O . ALA A 1 89 ? 3.026 9.634 9.731 1.00 85.88 89 ALA A O 1
ATOM 697 N N . ALA A 1 90 ? 5.189 10.127 10.103 1.00 86.56 90 ALA A N 1
ATOM 698 C CA . ALA A 1 90 ? 5.556 10.216 8.691 1.00 86.56 90 ALA A CA 1
ATOM 699 C C . ALA A 1 90 ? 5.401 8.863 7.975 1.00 86.56 90 ALA A C 1
ATOM 701 O O . ALA A 1 90 ? 4.795 8.798 6.905 1.00 86.56 90 ALA A O 1
ATOM 702 N N . SER A 1 91 ? 5.875 7.770 8.584 1.00 90.94 91 SER A N 1
ATOM 703 C CA . SER A 1 91 ? 5.720 6.417 8.037 1.00 90.94 91 SER A CA 1
ATOM 704 C C . SER A 1 91 ? 4.252 5.989 7.941 1.00 90.94 91 SER A C 1
ATOM 706 O O . SER A 1 91 ? 3.855 5.405 6.935 1.00 90.94 91 SER A O 1
ATOM 708 N N . LEU A 1 92 ? 3.427 6.307 8.946 1.00 92.06 92 LEU A N 1
ATOM 709 C CA . LEU A 1 92 ? 1.985 6.051 8.902 1.00 92.06 92 LEU A CA 1
ATOM 710 C C . LEU A 1 92 ? 1.328 6.816 7.749 1.00 92.06 92 LEU A C 1
ATOM 712 O O . LEU A 1 92 ? 0.589 6.221 6.965 1.00 92.06 92 LEU A O 1
ATOM 716 N N . ARG A 1 93 ? 1.640 8.109 7.606 1.00 92.31 93 ARG A N 1
ATOM 717 C CA . ARG A 1 93 ? 1.114 8.925 6.510 1.00 92.31 93 ARG A CA 1
ATOM 718 C C . ARG A 1 93 ? 1.526 8.367 5.145 1.00 92.31 93 ARG A C 1
ATOM 720 O O . ARG A 1 93 ? 0.695 8.310 4.243 1.00 92.31 93 ARG A O 1
ATOM 727 N N . ALA A 1 94 ? 2.770 7.912 4.997 1.00 93.12 94 ALA A N 1
ATOM 728 C CA . ALA A 1 94 ? 3.245 7.279 3.768 1.00 93.12 94 ALA A CA 1
ATOM 729 C C . ALA A 1 94 ? 2.485 5.977 3.452 1.00 93.12 94 ALA A C 1
ATOM 731 O O . ALA A 1 94 ? 2.075 5.765 2.312 1.00 93.12 94 ALA A O 1
ATOM 732 N N . LEU A 1 95 ? 2.234 5.133 4.460 1.00 94.81 95 LEU A N 1
ATOM 733 C CA . LEU A 1 95 ? 1.435 3.913 4.296 1.00 94.81 95 LEU A CA 1
ATOM 734 C C . LEU A 1 95 ? -0.011 4.214 3.894 1.00 94.81 95 LEU A C 1
ATOM 736 O O . LEU A 1 95 ? -0.560 3.513 3.049 1.00 94.81 95 LEU A O 1
ATOM 740 N N . GLN A 1 96 ? -0.620 5.252 4.467 1.00 94.88 96 GLN A N 1
ATOM 741 C CA . GLN A 1 96 ? -1.981 5.664 4.121 1.00 94.88 96 GLN A CA 1
ATOM 742 C C . GLN A 1 96 ? -2.091 6.127 2.669 1.00 94.88 96 GLN A C 1
ATOM 744 O O . GLN A 1 96 ? -3.015 5.707 1.975 1.00 94.88 96 GLN A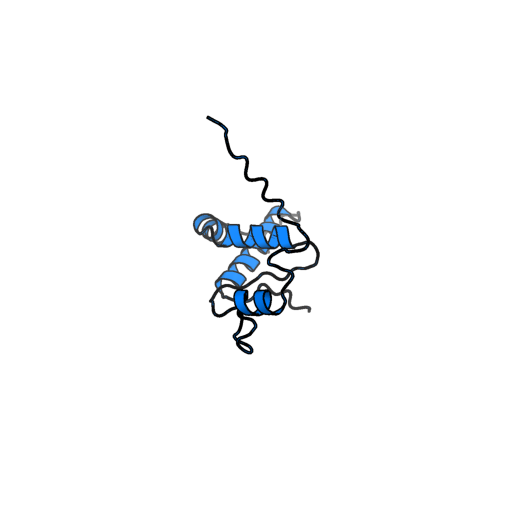 O 1
ATOM 749 N N . VAL A 1 97 ? -1.138 6.940 2.199 1.00 92.38 97 VAL A N 1
ATOM 750 C CA . VAL A 1 97 ? -1.078 7.374 0.793 1.00 92.38 97 VAL A CA 1
ATOM 751 C C . VAL A 1 97 ? -0.938 6.159 -0.120 1.00 92.38 97 VAL A C 1
ATOM 753 O O . VAL A 1 97 ? -1.773 5.953 -0.997 1.00 92.38 97 VAL A O 1
ATOM 756 N N . LEU A 1 98 ? 0.037 5.292 0.160 1.00 93.50 98 LEU A N 1
ATOM 757 C CA . LEU A 1 98 ? 0.286 4.094 -0.636 1.00 93.50 98 LEU A CA 1
ATOM 758 C C . LEU A 1 98 ? -0.936 3.158 -0.695 1.00 93.50 98 LEU A C 1
ATOM 760 O O . LEU A 1 98 ? -1.289 2.645 -1.755 1.00 93.50 98 LEU A O 1
ATOM 764 N N . PHE A 1 99 ? -1.591 2.905 0.442 1.00 93.94 99 PHE A N 1
ATOM 765 C CA . PHE A 1 99 ? -2.772 2.038 0.496 1.00 93.94 99 PHE A CA 1
ATOM 766 C C . PHE A 1 99 ? -3.982 2.684 -0.185 1.00 93.94 99 PHE A C 1
ATOM 768 O O . PHE A 1 99 ? -4.767 1.972 -0.812 1.00 93.94 99 PHE A O 1
ATOM 775 N N . GLY A 1 100 ? -4.115 4.010 -0.108 1.00 92.44 100 GLY A N 1
ATOM 776 C CA . GLY A 1 100 ? -5.120 4.766 -0.851 1.00 92.44 100 GLY A CA 1
ATOM 777 C C . GLY A 1 100 ? -4.944 4.623 -2.362 1.00 92.44 100 GLY A C 1
ATOM 778 O O . GLY A 1 100 ? -5.891 4.255 -3.054 1.00 92.44 100 GLY A O 1
ATOM 779 N N . GLU A 1 101 ? -3.722 4.811 -2.867 1.00 89.25 101 GLU A N 1
ATOM 780 C CA . GLU A 1 101 ? -3.392 4.638 -4.290 1.00 89.25 101 GLU A CA 1
ATOM 781 C C . GLU A 1 101 ? -3.698 3.221 -4.786 1.00 89.25 101 GLU A C 1
ATOM 783 O O . GLU A 1 101 ? -4.391 3.047 -5.792 1.00 89.25 101 GLU A O 1
ATOM 788 N N . MET A 1 102 ? -3.261 2.203 -4.034 1.00 90.06 102 MET A N 1
ATOM 789 C CA . MET A 1 102 ? -3.541 0.803 -4.364 1.00 90.06 102 MET A CA 1
ATOM 790 C C . MET A 1 102 ? -5.041 0.486 -4.362 1.00 90.06 102 MET A C 1
ATOM 792 O O . MET A 1 102 ? -5.487 -0.339 -5.160 1.00 90.06 102 MET A O 1
ATOM 796 N N . GLN A 1 103 ? -5.834 1.127 -3.495 1.00 89.31 103 GLN A N 1
ATOM 797 C CA . GLN A 1 103 ? -7.286 0.940 -3.458 1.00 89.31 103 GLN A CA 1
ATOM 798 C C . GLN A 1 103 ? -8.002 1.622 -4.630 1.00 89.31 103 GLN A C 1
ATOM 800 O O . GLN A 1 103 ? -8.999 1.089 -5.117 1.00 89.31 103 GLN A O 1
ATOM 805 N N . CYS A 1 104 ? -7.470 2.742 -5.118 1.00 84.44 104 CYS A N 1
ATOM 806 C CA . CYS A 1 104 ? -7.942 3.413 -6.329 1.00 84.44 104 CYS A CA 1
ATOM 807 C C . CYS A 1 104 ? -7.493 2.716 -7.628 1.00 84.44 104 CYS A C 1
ATOM 809 O O . CYS A 1 104 ? -7.873 3.154 -8.711 1.00 84.44 104 CYS A O 1
ATOM 811 N N . GLY A 1 105 ? -6.689 1.648 -7.546 1.00 73.31 105 GLY A N 1
ATOM 812 C CA . GLY A 1 105 ? -6.172 0.929 -8.714 1.00 73.31 105 GLY A CA 1
ATOM 813 C C . GLY A 1 105 ? -5.068 1.678 -9.469 1.00 73.31 105 GLY A C 1
ATOM 814 O O . GLY A 1 105 ? -4.696 1.278 -10.572 1.00 73.31 105 GLY A O 1
ATOM 815 N N . ILE A 1 106 ? -4.519 2.746 -8.887 1.00 70.44 106 ILE A N 1
ATOM 816 C CA . ILE A 1 106 ? -3.380 3.476 -9.445 1.00 70.44 106 ILE A CA 1
ATOM 817 C C . ILE A 1 106 ? -2.130 2.662 -9.093 1.00 70.44 106 ILE A C 1
ATOM 819 O O . ILE A 1 106 ? -1.924 2.311 -7.931 1.00 70.44 106 ILE A O 1
ATOM 823 N N . SER A 1 107 ? -1.308 2.293 -10.088 1.00 64.62 107 SER A N 1
ATOM 824 C CA . SER A 1 107 ? 0.010 1.700 -9.795 1.00 64.62 107 SER A CA 1
ATOM 825 C C . SER A 1 107 ? 0.741 2.668 -8.885 1.00 64.62 107 SER A C 1
ATOM 827 O O . SER A 1 107 ? 0.843 3.816 -9.282 1.00 64.62 107 SER A O 1
ATOM 829 N N . ALA A 1 108 ? 1.208 2.240 -7.707 1.00 60.12 108 ALA A N 1
ATOM 830 C CA . ALA A 1 108 ? 1.874 3.132 -6.759 1.00 60.12 108 ALA A CA 1
ATOM 831 C C . ALA A 1 108 ? 3.074 3.786 -7.460 1.00 60.12 108 ALA A C 1
ATOM 833 O O . ALA A 1 108 ? 4.122 3.154 -7.671 1.00 60.12 108 ALA A O 1
ATOM 834 N N . THR A 1 109 ? 2.867 5.003 -7.955 1.00 51.31 109 THR A N 1
ATOM 835 C CA . THR A 1 109 ? 3.820 5.749 -8.759 1.00 51.31 109 THR A CA 1
ATOM 836 C C . THR A 1 109 ? 4.729 6.491 -7.789 1.00 51.31 109 THR A C 1
ATOM 838 O O . THR A 1 109 ? 4.301 7.004 -6.766 1.00 51.31 109 THR A O 1
ATOM 841 N N . CYS A 1 110 ? 6.014 6.614 -8.111 1.00 45.41 110 CYS A N 1
ATOM 842 C CA . CYS A 1 110 ? 6.601 7.938 -7.922 1.00 45.41 110 CYS A CA 1
ATOM 843 C C . CYS A 1 110 ? 6.424 8.619 -9.271 1.00 45.41 110 CYS A C 1
ATOM 845 O O . CYS A 1 110 ? 7.056 8.194 -10.246 1.00 45.41 110 CYS A O 1
ATOM 847 N N . GLU A 1 111 ? 5.510 9.577 -9.356 1.00 40.94 111 GLU A N 1
ATOM 848 C CA . GLU A 1 111 ? 5.641 10.613 -10.369 1.00 40.94 111 GLU A CA 1
ATOM 849 C C . GLU A 1 111 ? 6.848 11.453 -9.964 1.00 40.94 111 GLU A C 1
ATOM 851 O O . GLU A 1 111 ? 6.929 11.975 -8.854 1.00 40.94 111 GLU A O 1
ATOM 856 N N . SER A 1 112 ? 7.844 11.471 -10.840 1.00 42.09 112 SER A N 1
ATOM 857 C CA . SER A 1 112 ? 8.962 12.394 -10.757 1.00 42.09 112 SER A CA 1
ATOM 858 C C . SER A 1 112 ? 8.400 13.795 -11.003 1.00 42.09 112 SER A C 1
ATOM 860 O O . SER A 1 112 ? 7.978 14.087 -12.121 1.00 42.09 112 SER A O 1
ATOM 862 N N . SER A 1 113 ? 8.357 14.633 -9.971 1.00 34.75 113 SER A N 1
ATOM 863 C CA . SER A 1 113 ? 8.415 16.090 -10.139 1.00 34.75 113 SER A CA 1
ATOM 864 C C . SER A 1 113 ? 9.816 16.553 -9.785 1.00 34.75 113 SER A C 1
ATOM 866 O O . SER A 1 113 ? 10.350 16.034 -8.778 1.00 34.75 113 SER A O 1
#

pLDDT: mean 73.85, std 18.68, range [34.75, 97.94]

Organism: Perkinsus olseni (NCBI:txid32597)

Sequence (113 aa):
MPVDRHQGSLNLRDGVWRKKNFVMKELGLDKGFEPLRTGPFAGIRNLGATCYVNSLLQALFFTKPFRTATLNLPTAEPNGRGSGFNQQAASLRALQVLFGEMQCGISATCESS

Foldseek 3Di:
DDDDDPPPPPDPVPDQPPDPVSVCVVLVVVVDDDPSDPDLFAFEDDPDPCVVVRVVLVVQLVVVVSLVCLLPDDQDDPPDPDDDDDPVSVVSVVSNVQSVCRVNSHHSDDPDD

Secondary structure (DSSP, 8-state):
-----------GGG-GGG-HHHHHHHTTTTSTT--S--SSPPPBPP-SS-HHHHHHHHHHHHSHHHHHHHHHSPPPPTT-------HHHHHHHHHHHHHHHHHTT--B-----